Protein AF-A0A954MWK8-F1 (afdb_monomer)

Secondary structure (DSSP, 8-state):
--EE-S-SEETTEE--GGGTEE--GGG--HHHHHHHHHHHHHHHHHHHHHHT--SHHHHTTTHHHHHHHHHHHHHHHHHHHTT--HHHHHHH-GGGHHHHHHHHHT--S-GGGHHHHHHHHHHHHHHS----------

Nearest PDB structures (foldseek):
  5dbj-assembly3_D  TM=8.362E-01  e=1.278E-05  Pseudomonas protegens Pf-5
  7fco-assembly1_A  TM=8.569E-01  e=3.229E-05  Streptomyces antibioticus
  5buk-assemb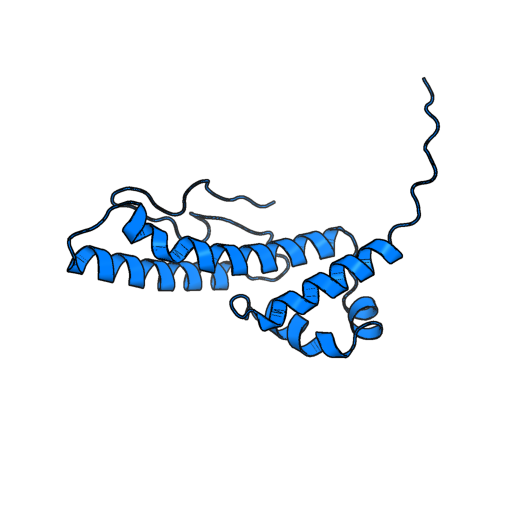ly2_B  TM=8.542E-01  e=4.314E-05  Streptomyces sp. CNQ-418
  5buk-assembly1_A  TM=8.907E-01  e=7.268E-05  Streptomyces sp. CNQ-418
  5dbj-assembly1_E  TM=8.971E-01  e=8.161E-05  Pseudomonas protegens Pf-5

pLDDT: mean 91.11, std 14.2, range [38.06, 98.81]

Mean predicted aligned error: 5.65 Å

Solvent-accessible surface area (backbone atoms only — not comparable to full-atom values): 7869 Å² total; per-residue (Å²): 117,68,53,66,53,97,57,49,35,36,74,74,43,70,47,44,26,68,74,24,39,43,67,58,65,88,70,64,52,62,65,58,48,24,53,52,39,46,53,42,40,48,55,24,46,56,52,15,67,73,73,72,39,50,39,29,69,46,34,28,65,42,41,67,65,51,48,53,23,52,47,57,52,51,48,55,55,50,42,46,78,75,64,60,46,68,70,62,48,34,69,74,42,59,83,44,49,64,45,52,47,36,48,67,76,62,57,41,82,52,76,81,46,54,62,53,54,59,54,46,57,56,53,48,64,72,71,50,73,81,79,70,79,78,73,85,79,134

Sequence (138 aa):
YSYKAREVSGDGWVLIGDAFGFLDPLYSSGVLLALKSGQLAADAIVEGLKSGDTSKAQLGKWGPNFLVGMDRMRRLVCEYYEGLSFGRFIKKYPHTKGLITDLLIGDLFEDKVDSVFEHLDEFQKENDPPQTAMTDPK

Structure (mmCIF, N/CA/C/O backbone):
data_AF-A0A954MWK8-F1
#
_entry.id   AF-A0A954MWK8-F1
#
loop_
_atom_site.group_PDB
_atom_site.id
_atom_site.type_symbol
_atom_site.label_atom_id
_atom_site.label_alt_id
_atom_site.label_comp_id
_atom_site.label_asym_id
_atom_site.label_entity_id
_atom_site.label_seq_id
_atom_site.pdbx_PDB_ins_code
_atom_site.Cartn_x
_atom_site.Cartn_y
_atom_site.Cartn_z
_atom_site.occupancy
_atom_site.B_iso_or_equiv
_atom_site.auth_seq_id
_atom_site.auth_comp_id
_atom_site.auth_asym_id
_atom_site.auth_atom_id
_atom_site.pdbx_PDB_model_num
ATOM 1 N N . TYR A 1 1 ? 14.389 7.648 -0.520 1.00 69.56 1 TYR A N 1
ATOM 2 C CA . TYR A 1 1 ? 14.305 7.365 0.944 1.00 69.56 1 TYR A CA 1
ATOM 3 C C . TYR A 1 1 ? 12.962 6.705 1.189 1.00 69.56 1 TYR A C 1
ATOM 5 O O . TYR A 1 1 ? 11.977 7.253 0.721 1.00 69.56 1 TYR A O 1
ATOM 13 N N . SER A 1 2 ? 12.911 5.554 1.863 1.00 87.50 2 SER A N 1
ATOM 14 C CA . SER A 1 2 ? 11.665 4.801 2.091 1.00 87.50 2 SER A CA 1
ATOM 15 C C . SER A 1 2 ? 11.632 4.273 3.522 1.00 87.50 2 SER A C 1
ATOM 17 O O . SER A 1 2 ? 12.680 3.926 4.069 1.00 87.50 2 SER A O 1
ATOM 19 N N . TYR A 1 3 ? 10.449 4.187 4.128 1.00 93.06 3 TYR A N 1
ATOM 20 C CA . TYR A 1 3 ? 10.276 3.628 5.470 1.00 93.06 3 TYR A CA 1
ATOM 21 C C . TYR A 1 3 ? 8.951 2.882 5.607 1.00 93.06 3 TYR A C 1
ATOM 23 O O . TYR A 1 3 ? 8.020 3.071 4.828 1.00 93.06 3 TYR A O 1
ATOM 31 N N . LYS A 1 4 ? 8.875 2.027 6.627 1.00 95.25 4 LYS A N 1
ATOM 32 C CA . LYS A 1 4 ? 7.676 1.273 6.981 1.00 95.25 4 LYS A CA 1
ATOM 33 C C . LYS A 1 4 ? 7.632 1.075 8.493 1.00 95.25 4 LYS A C 1
ATOM 35 O O . LYS A 1 4 ? 8.625 0.647 9.085 1.00 95.25 4 LYS A O 1
ATOM 40 N N . ALA A 1 5 ? 6.494 1.364 9.110 1.00 96.75 5 ALA A N 1
ATOM 41 C CA . ALA A 1 5 ? 6.214 1.001 10.487 1.00 96.75 5 ALA A CA 1
ATOM 42 C C . ALA A 1 5 ? 6.209 -0.529 10.638 1.00 96.75 5 ALA A C 1
ATOM 44 O O . ALA A 1 5 ? 5.938 -1.278 9.697 1.00 96.75 5 ALA A O 1
ATOM 45 N N . ARG A 1 6 ? 6.524 -1.022 11.838 1.00 96.25 6 ARG A N 1
ATOM 46 C CA . ARG A 1 6 ? 6.539 -2.473 12.101 1.00 96.25 6 ARG A CA 1
ATOM 47 C C . ARG A 1 6 ? 5.137 -3.072 12.143 1.00 96.25 6 ARG A C 1
ATOM 49 O O . ARG A 1 6 ? 4.978 -4.258 11.893 1.00 96.25 6 ARG A O 1
ATOM 56 N N . GLU A 1 7 ? 4.152 -2.247 12.471 1.00 97.31 7 GLU A N 1
ATOM 57 C CA . GLU A 1 7 ? 2.785 -2.650 1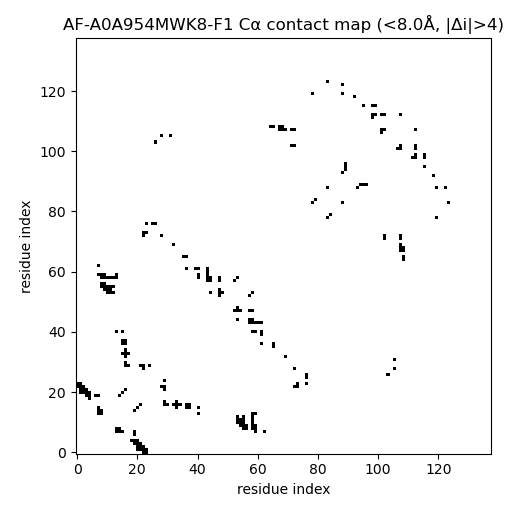2.763 1.00 97.31 7 GLU A CA 1
ATOM 58 C C . GLU A 1 7 ? 1.819 -1.726 12.021 1.00 97.31 7 GLU A C 1
ATOM 60 O O . GLU A 1 7 ? 2.016 -0.513 12.008 1.00 97.31 7 GLU A O 1
ATOM 65 N N . VAL A 1 8 ? 0.783 -2.302 11.408 1.00 97.56 8 VAL A N 1
ATOM 66 C CA . VAL A 1 8 ? -0.314 -1.552 10.762 1.00 97.56 8 VAL A CA 1
ATOM 67 C C . VAL A 1 8 ? -1.360 -1.078 11.775 1.00 97.56 8 VAL A C 1
ATOM 69 O O . VAL A 1 8 ? -2.088 -0.118 11.527 1.00 97.56 8 VAL A O 1
ATOM 72 N N . SER A 1 9 ? -1.448 -1.769 12.912 1.00 98.50 9 SER A N 1
ATOM 73 C CA . SER A 1 9 ? -2.457 -1.572 13.947 1.00 98.50 9 SER A CA 1
ATOM 74 C C . SER A 1 9 ? -1.960 -2.049 15.311 1.00 98.50 9 SER A C 1
ATOM 76 O O . SER A 1 9 ? -0.997 -2.815 15.433 1.00 98.50 9 SER A O 1
ATOM 78 N N . GLY A 1 10 ? -2.686 -1.635 16.341 1.00 98.50 10 GLY A N 1
ATOM 79 C CA . GLY A 1 10 ? -2.635 -2.179 17.690 1.00 98.50 10 GLY A CA 1
ATOM 80 C C . GLY A 1 10 ? -4.010 -2.060 18.337 1.00 98.50 10 GLY A C 1
ATOM 81 O O . GLY A 1 10 ? -4.975 -1.673 17.677 1.00 98.50 10 GLY A O 1
ATOM 82 N N . ASP A 1 11 ? -4.117 -2.400 19.618 1.00 98.56 11 ASP A N 1
ATOM 83 C CA . ASP A 1 11 ? -5.400 -2.315 20.316 1.00 98.56 11 ASP A CA 1
ATOM 84 C C . ASP A 1 11 ? -5.883 -0.856 20.344 1.00 98.56 11 ASP A C 1
ATOM 86 O O . ASP A 1 11 ? -5.238 0.023 20.920 1.00 98.56 11 ASP A O 1
ATOM 90 N N . GLY A 1 12 ? -7.005 -0.601 19.668 1.00 98.25 12 GLY A N 1
ATOM 91 C CA . GLY A 1 12 ? -7.624 0.718 19.560 1.00 98.25 12 GLY A CA 1
ATOM 92 C C . GLY A 1 12 ? -6.988 1.693 18.560 1.00 98.25 12 GLY A C 1
ATOM 93 O O . GLY A 1 12 ? -7.395 2.854 18.550 1.00 98.25 12 GLY A O 1
ATOM 94 N N . TRP A 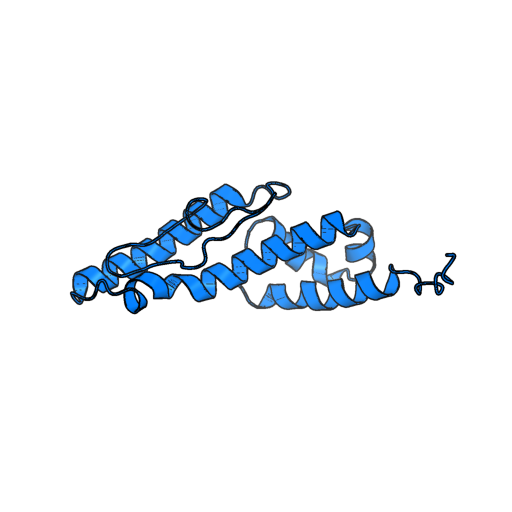1 13 ? -6.027 1.286 17.719 1.00 98.50 13 TRP A N 1
ATOM 95 C CA . TRP A 1 13 ? -5.413 2.192 16.732 1.00 98.50 13 TRP A CA 1
ATOM 96 C C . TRP A 1 13 ? -5.025 1.523 15.405 1.00 98.50 13 TRP A C 1
ATOM 98 O O . TRP A 1 13 ? -4.748 0.326 15.342 1.00 98.50 13 TRP A O 1
ATOM 108 N N . VAL A 1 14 ? -4.958 2.332 14.340 1.00 98.50 14 VAL A N 1
ATOM 109 C CA . VAL A 1 14 ? -4.445 1.966 13.005 1.00 98.50 14 VAL A CA 1
ATOM 110 C C . VAL A 1 14 ? -3.561 3.080 12.437 1.00 98.50 14 VAL A C 1
ATOM 112 O O . VAL A 1 14 ? -3.751 4.249 12.769 1.00 98.50 14 VAL A O 1
ATOM 115 N N . LEU A 1 15 ? -2.618 2.727 11.564 1.00 98.62 15 LEU A N 1
ATOM 116 C CA . LEU A 1 15 ? -1.797 3.664 10.790 1.00 98.62 15 LEU A CA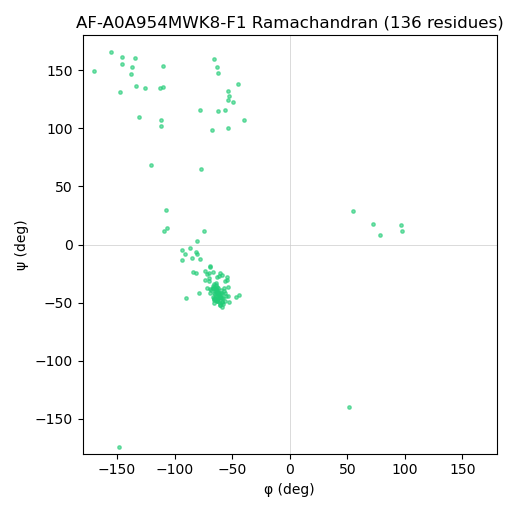 1
ATOM 117 C C . LEU A 1 15 ? -2.158 3.552 9.307 1.00 98.62 15 LEU A C 1
ATOM 119 O O . LEU A 1 15 ? -2.244 2.447 8.789 1.00 98.62 15 LEU A O 1
ATOM 123 N N . ILE A 1 16 ? -2.327 4.673 8.608 1.00 98.56 16 ILE A N 1
ATOM 124 C CA . ILE A 1 16 ? -2.640 4.705 7.168 1.00 98.56 16 ILE A CA 1
ATOM 125 C C . ILE A 1 16 ? -1.770 5.732 6.442 1.00 98.56 16 ILE A C 1
ATOM 127 O O . ILE A 1 16 ? -1.227 6.645 7.068 1.00 98.56 16 ILE A O 1
ATOM 131 N N . GLY A 1 17 ? -1.646 5.589 5.121 1.00 97.81 17 GLY A N 1
ATOM 132 C CA . GLY A 1 17 ? -0.773 6.420 4.292 1.00 97.81 17 GLY A CA 1
ATOM 133 C C . GLY A 1 17 ? 0.655 6.480 4.832 1.00 97.81 17 GLY A C 1
ATOM 134 O O . GLY A 1 17 ? 1.175 5.488 5.348 1.00 97.81 17 GLY A O 1
ATOM 135 N N . ASP A 1 18 ? 1.253 7.665 4.772 1.00 97.75 18 ASP A N 1
ATOM 136 C CA . ASP A 1 18 ? 2.631 7.894 5.212 1.00 97.75 18 ASP A CA 1
ATOM 137 C C . ASP A 1 18 ? 2.849 7.578 6.699 1.00 97.75 18 ASP A C 1
ATOM 139 O O . ASP A 1 18 ? 3.948 7.200 7.086 1.00 97.75 18 ASP A O 1
ATOM 143 N N . ALA A 1 19 ? 1.813 7.632 7.546 1.00 97.81 19 ALA A N 1
ATOM 144 C CA . ALA A 1 19 ? 1.953 7.229 8.947 1.00 97.81 19 ALA A CA 1
ATOM 145 C C . ALA A 1 19 ? 2.307 5.736 9.093 1.00 97.81 19 ALA A C 1
ATOM 147 O O . ALA A 1 19 ? 2.957 5.347 10.063 1.00 97.81 19 ALA A O 1
ATOM 148 N N . PHE A 1 20 ? 1.895 4.901 8.133 1.00 97.75 20 PHE A N 1
ATOM 149 C CA . PHE A 1 20 ? 2.284 3.496 8.072 1.00 97.75 20 PHE A CA 1
ATOM 150 C C . PHE A 1 20 ? 3.561 3.281 7.256 1.00 97.75 20 PHE A C 1
ATOM 152 O O . PHE A 1 20 ? 4.449 2.546 7.687 1.00 97.75 20 PHE A O 1
ATOM 159 N N . GLY A 1 21 ? 3.680 3.891 6.081 1.00 95.38 21 GLY A N 1
ATOM 160 C CA . GLY A 1 21 ? 4.853 3.697 5.243 1.00 95.38 21 GLY A CA 1
ATOM 161 C C . GLY A 1 21 ? 4.919 4.655 4.070 1.00 95.38 21 GLY A C 1
ATOM 162 O O . GLY A 1 21 ? 3.901 5.068 3.524 1.00 95.38 21 GLY A O 1
ATOM 163 N N . PHE A 1 22 ? 6.147 4.966 3.677 1.00 95.44 22 PHE A N 1
ATOM 164 C CA . PHE A 1 22 ? 6.467 5.864 2.581 1.00 95.44 22 PHE A CA 1
ATOM 165 C C . PHE A 1 22 ? 7.389 5.159 1.593 1.00 95.44 22 PHE A C 1
ATOM 167 O O . PHE A 1 22 ? 8.382 4.531 1.982 1.00 95.44 22 PHE A O 1
ATOM 174 N N . LEU A 1 23 ? 7.071 5.305 0.311 1.00 93.69 23 LEU A N 1
ATOM 175 C CA . LEU A 1 23 ? 7.905 4.873 -0.802 1.00 93.69 23 LEU A CA 1
ATOM 176 C C . LEU A 1 23 ? 8.455 6.098 -1.527 1.00 93.69 23 LEU A C 1
ATOM 178 O O . LEU A 1 23 ? 7.827 7.155 -1.536 1.00 93.69 23 LEU A O 1
ATOM 182 N N . ASP A 1 24 ? 9.609 5.931 -2.168 1.00 93.62 24 ASP A N 1
ATOM 183 C CA . ASP A 1 24 ? 10.183 6.969 -3.017 1.00 93.62 24 ASP A CA 1
ATOM 184 C C . ASP A 1 24 ? 9.160 7.447 -4.075 1.00 93.62 24 ASP A C 1
ATOM 186 O O . ASP A 1 24 ? 8.518 6.609 -4.722 1.00 93.62 24 ASP A O 1
ATOM 190 N N . PRO A 1 25 ? 8.973 8.768 -4.266 1.00 92.19 25 PRO A N 1
ATOM 191 C CA . PRO A 1 25 ? 7.878 9.309 -5.072 1.00 92.19 25 PRO A CA 1
ATOM 192 C C . PRO A 1 25 ? 8.069 9.158 -6.590 1.00 92.19 25 PRO A C 1
ATOM 194 O O . PRO A 1 25 ? 7.297 9.741 -7.351 1.00 92.19 25 PRO A O 1
ATOM 197 N N . LEU A 1 26 ? 9.048 8.367 -7.043 1.00 93.69 26 LEU A N 1
ATOM 198 C CA . LEU A 1 26 ? 9.381 8.123 -8.450 1.00 93.69 26 LEU A CA 1
ATOM 199 C C . LEU A 1 26 ? 8.157 7.877 -9.353 1.00 93.69 26 LEU A C 1
ATOM 201 O O . LEU A 1 26 ? 8.078 8.440 -10.442 1.00 93.69 26 LEU A O 1
ATOM 205 N N . TYR A 1 27 ? 7.193 7.071 -8.895 1.00 93.50 27 TYR A N 1
ATOM 206 C CA . TYR A 1 27 ? 5.975 6.736 -9.650 1.00 93.50 27 TYR A CA 1
ATOM 207 C C . TYR A 1 27 ? 4.707 7.420 -9.126 1.00 93.50 27 TYR A C 1
ATOM 209 O O . TYR A 1 27 ? 3.604 7.032 -9.489 1.00 93.50 27 TYR A O 1
ATOM 217 N N . SER A 1 28 ? 4.836 8.444 -8.275 1.00 92.81 28 SER A N 1
ATOM 218 C CA . SER A 1 28 ? 3.696 9.213 -7.740 1.00 92.81 28 SER A CA 1
ATOM 219 C C . SER A 1 28 ? 2.610 8.369 -7.040 1.00 92.81 28 SER A C 1
ATOM 221 O O . SER A 1 28 ? 1.444 8.756 -6.995 1.00 92.81 28 SER A O 1
ATOM 223 N N . SER A 1 29 ? 2.977 7.227 -6.447 1.00 93.69 29 SER A N 1
ATOM 224 C CA . SER A 1 29 ? 2.031 6.280 -5.832 1.00 93.69 29 SER A CA 1
ATOM 225 C C . SER A 1 29 ? 1.572 6.658 -4.414 1.00 93.69 29 SER A C 1
ATOM 227 O O . SER A 1 29 ? 0.662 6.026 -3.881 1.00 93.69 29 SER A O 1
ATOM 229 N N . GLY A 1 30 ? 2.139 7.699 -3.794 1.00 94.81 30 GLY A N 1
ATOM 230 C CA . GLY A 1 30 ? 1.859 8.057 -2.394 1.00 94.81 30 GLY A CA 1
ATOM 231 C C . GLY A 1 30 ? 0.382 8.351 -2.101 1.00 94.81 30 GLY A C 1
ATOM 232 O O . GLY A 1 30 ? -0.203 7.756 -1.199 1.00 94.81 30 GLY A O 1
ATOM 233 N N . VAL A 1 31 ? -0.264 9.206 -2.905 1.00 96.44 31 VAL A N 1
ATOM 234 C CA . VAL A 1 31 ? -1.689 9.551 -2.713 1.00 96.44 31 VAL A CA 1
ATOM 235 C C . VAL A 1 31 ? -2.593 8.336 -2.934 1.00 96.44 31 VAL A C 1
ATOM 237 O O . VAL A 1 31 ? -3.532 8.122 -2.170 1.00 96.44 31 VAL A O 1
ATOM 240 N N . LEU A 1 32 ? -2.285 7.507 -3.935 1.00 95.56 32 LEU A N 1
ATOM 241 C CA . LEU A 1 32 ? -2.993 6.252 -4.182 1.00 95.56 32 LEU A CA 1
ATOM 242 C C . LEU A 1 32 ? -2.925 5.331 -2.955 1.00 95.56 32 LEU A C 1
ATOM 244 O O . LEU A 1 32 ? -3.956 4.850 -2.486 1.00 95.56 32 LEU A O 1
ATOM 248 N N . LEU A 1 33 ? -1.722 5.099 -2.423 1.00 96.88 33 LEU A N 1
ATOM 249 C CA . LEU A 1 33 ? -1.504 4.233 -1.264 1.00 96.88 33 LEU A CA 1
ATOM 250 C C . LEU A 1 33 ? -2.172 4.795 0.001 1.00 96.88 33 LEU A C 1
ATOM 252 O O . LEU A 1 33 ? -2.753 4.034 0.779 1.00 96.88 33 LEU A O 1
ATOM 256 N N . ALA A 1 34 ? -2.169 6.117 0.184 1.00 97.88 34 ALA A N 1
ATOM 257 C CA . ALA A 1 34 ? -2.870 6.779 1.282 1.00 97.88 34 ALA A CA 1
ATOM 258 C C . ALA A 1 34 ? -4.391 6.578 1.207 1.00 97.88 34 ALA A C 1
ATOM 260 O O . ALA A 1 34 ? -5.008 6.166 2.189 1.00 97.88 34 ALA A O 1
ATOM 261 N N . LEU A 1 35 ? -4.996 6.794 0.037 1.00 97.94 35 LEU A N 1
ATOM 262 C CA . LEU A 1 35 ? -6.433 6.590 -0.154 1.00 97.94 35 LEU A CA 1
ATOM 263 C C . LEU A 1 35 ? -6.822 5.115 -0.016 1.00 97.94 35 LEU A C 1
ATOM 265 O O . LEU A 1 35 ? -7.816 4.799 0.637 1.00 97.94 35 LEU A O 1
ATOM 269 N N . LYS A 1 36 ? -6.023 4.203 -0.581 1.00 97.56 36 LYS A N 1
ATOM 270 C CA . LYS A 1 36 ? -6.309 2.769 -0.524 1.00 97.56 36 LYS A CA 1
ATOM 271 C C . LYS A 1 36 ? -6.203 2.216 0.896 1.00 97.56 36 LYS A C 1
ATOM 273 O O . LYS A 1 36 ? -7.095 1.488 1.321 1.00 97.56 36 LYS A O 1
ATOM 278 N N . SER A 1 37 ? -5.154 2.571 1.639 1.00 98.31 37 SER A N 1
ATOM 279 C CA . SER A 1 37 ? -5.038 2.185 3.055 1.00 98.31 37 SER A CA 1
ATOM 280 C C . SER A 1 37 ? -6.162 2.787 3.897 1.00 98.31 37 SER A C 1
ATOM 282 O O . SER A 1 37 ? -6.756 2.068 4.694 1.00 98.31 37 SER A O 1
ATOM 284 N N . GLY A 1 38 ? -6.525 4.055 3.670 1.00 98.44 38 GLY A N 1
ATOM 285 C CA . GLY A 1 38 ? -7.663 4.695 4.332 1.00 98.44 38 GLY A CA 1
ATOM 286 C C . GLY A 1 38 ? -8.986 3.964 4.096 1.00 98.44 38 GLY A C 1
ATOM 287 O O . GLY A 1 38 ? -9.713 3.701 5.051 1.00 98.44 38 GLY A O 1
ATOM 288 N N . GLN A 1 39 ? -9.270 3.576 2.848 1.00 98.38 39 GLN A N 1
ATOM 289 C CA . GLN A 1 39 ? -10.455 2.788 2.502 1.00 98.38 39 GLN A CA 1
ATOM 290 C C . GLN A 1 39 ? -10.477 1.448 3.253 1.00 98.38 39 GLN A C 1
ATOM 292 O O . GLN A 1 39 ? -11.450 1.141 3.936 1.00 98.38 39 GLN A O 1
ATOM 297 N N . LEU A 1 40 ? -9.404 0.658 3.152 1.00 98.25 40 LEU A N 1
ATOM 298 C CA . LEU A 1 40 ? -9.373 -0.681 3.744 1.00 98.25 40 LEU A CA 1
ATOM 299 C C . LEU A 1 40 ? -9.402 -0.634 5.283 1.00 98.25 40 LEU A C 1
ATOM 301 O O . LEU A 1 40 ? -10.044 -1.468 5.923 1.00 98.25 40 LEU A O 1
ATOM 305 N N . ALA A 1 41 ? -8.732 0.349 5.889 1.00 98.50 41 ALA A N 1
ATOM 306 C CA . ALA A 1 41 ? -8.773 0.558 7.330 1.00 98.50 41 ALA A CA 1
ATOM 307 C C . ALA A 1 41 ? -10.170 0.984 7.803 1.00 98.50 41 ALA A C 1
ATOM 309 O O . ALA A 1 41 ? -10.615 0.525 8.854 1.00 98.50 41 ALA A O 1
ATOM 310 N N . ALA A 1 42 ? -10.884 1.812 7.031 1.00 98.62 42 ALA A N 1
ATOM 311 C CA . ALA A 1 42 ? -12.256 2.197 7.350 1.00 98.62 42 ALA A CA 1
ATOM 312 C C . ALA A 1 42 ? -13.187 0.977 7.411 1.00 98.62 42 ALA A C 1
ATOM 314 O O . ALA A 1 42 ? -13.957 0.862 8.364 1.00 98.62 42 ALA A O 1
ATOM 315 N N . ASP A 1 43 ? -13.068 0.036 6.469 1.00 98.50 43 ASP A N 1
ATOM 316 C CA . ASP A 1 43 ? -13.845 -1.210 6.487 1.00 98.50 43 ASP A CA 1
ATOM 317 C C . ASP A 1 43 ? -13.568 -2.028 7.764 1.00 98.50 43 ASP A C 1
ATOM 319 O O . ASP A 1 43 ? -14.503 -2.443 8.456 1.00 98.50 43 ASP A O 1
ATOM 323 N N . ALA A 1 44 ? -12.291 -2.186 8.136 1.00 98.56 44 ALA A N 1
ATOM 324 C CA . ALA A 1 44 ? -11.884 -2.908 9.345 1.00 98.56 44 ALA A CA 1
ATOM 325 C C . ALA A 1 44 ? -12.364 -2.229 10.645 1.00 98.56 44 ALA A C 1
ATOM 327 O O . ALA A 1 44 ? -12.780 -2.916 11.583 1.00 98.56 44 ALA A O 1
ATOM 328 N N . ILE A 1 45 ? -12.336 -0.891 10.696 1.00 98.69 45 ILE A N 1
ATOM 329 C CA . ILE A 1 45 ? -12.840 -0.088 11.821 1.00 98.69 45 ILE A CA 1
ATOM 330 C C . ILE A 1 45 ? -14.357 -0.234 11.943 1.00 98.69 45 ILE A C 1
ATOM 332 O O . ILE A 1 45 ? -14.864 -0.463 13.039 1.00 98.69 45 ILE A O 1
ATOM 336 N N . VAL A 1 46 ? -15.094 -0.110 10.836 1.00 98.75 46 VAL A N 1
ATOM 337 C CA . VAL A 1 46 ? -16.559 -0.223 10.839 1.00 98.75 46 VAL A CA 1
ATOM 338 C C . VAL A 1 46 ? -16.995 -1.614 11.295 1.00 98.75 46 VAL A C 1
ATOM 340 O O . VAL A 1 46 ? -17.943 -1.719 12.074 1.00 98.75 46 VAL A O 1
ATOM 343 N N . GLU A 1 47 ? -16.320 -2.673 10.842 1.00 98.62 47 GLU A N 1
ATOM 344 C CA . GLU A 1 47 ? -16.560 -4.036 11.326 1.00 98.62 47 GLU A CA 1
ATOM 345 C C . GLU A 1 47 ? -16.282 -4.144 12.834 1.00 98.62 47 GLU A C 1
ATOM 347 O O . GLU A 1 47 ? -17.156 -4.586 13.579 1.00 98.62 47 GLU A O 1
ATOM 352 N N . GLY A 1 48 ? -15.117 -3.672 13.291 1.00 98.56 48 GLY A N 1
ATOM 353 C CA . GLY A 1 48 ? -14.710 -3.759 14.696 1.00 98.56 48 GLY A CA 1
ATOM 354 C C . GLY A 1 48 ? -15.626 -3.000 15.657 1.00 98.56 48 GLY A C 1
ATOM 355 O O . GLY A 1 48 ? -16.007 -3.512 16.707 1.00 98.56 48 GLY A O 1
ATOM 356 N N . LEU A 1 49 ? -16.074 -1.800 15.279 1.00 98.69 49 LEU A N 1
ATOM 357 C CA . LEU A 1 49 ? -17.028 -1.031 16.083 1.00 98.69 49 LEU A CA 1
ATOM 358 C C . LEU A 1 49 ? -18.401 -1.710 16.168 1.00 98.69 49 LEU A C 1
ATOM 360 O O . LEU A 1 49 ? -19.059 -1.621 17.202 1.00 98.69 49 LEU A O 1
ATOM 364 N N . LYS A 1 50 ? -18.839 -2.401 15.108 1.00 98.62 50 LYS A N 1
ATOM 365 C CA . LYS A 1 50 ? -20.109 -3.147 15.105 1.00 98.62 50 LYS A CA 1
ATOM 366 C C . LYS A 1 50 ? -20.046 -4.411 15.959 1.00 98.62 50 LYS A C 1
ATOM 368 O O . LYS A 1 50 ? -21.043 -4.750 16.590 1.00 98.62 50 LYS A O 1
ATOM 373 N N . SER A 1 51 ? -18.914 -5.112 15.959 1.00 98.12 51 SER A N 1
ATOM 374 C CA . SER A 1 51 ? -18.717 -6.334 16.747 1.00 98.12 51 SER A CA 1
ATOM 375 C C . SER A 1 51 ? -18.270 -6.067 18.188 1.00 98.12 51 SER A C 1
ATOM 377 O O . SER A 1 51 ? -18.282 -6.988 19.002 1.00 98.12 51 SER A O 1
ATOM 379 N N . GLY A 1 52 ? -17.888 -4.828 18.515 1.00 98.50 52 GLY A N 1
ATOM 380 C CA . GLY A 1 52 ? -17.286 -4.485 19.804 1.00 98.50 52 GLY A CA 1
ATOM 381 C C . GLY A 1 52 ? -15.845 -4.985 19.954 1.00 98.50 52 GLY A C 1
ATOM 382 O O . GLY A 1 52 ? -15.346 -5.064 21.073 1.00 98.50 52 GLY A O 1
ATOM 383 N N . ASP A 1 53 ? -15.178 -5.323 18.849 1.00 98.62 53 ASP A N 1
ATOM 384 C CA . ASP A 1 53 ? -13.792 -5.782 18.810 1.00 98.62 53 ASP A CA 1
ATOM 385 C C . ASP A 1 53 ? -12.910 -4.725 18.134 1.00 98.62 53 ASP A C 1
ATOM 387 O O . ASP A 1 53 ? -12.872 -4.592 16.915 1.00 98.62 53 ASP A O 1
ATOM 391 N N . THR A 1 54 ? -12.176 -3.954 18.931 1.00 98.50 54 THR A N 1
ATOM 392 C CA . THR A 1 54 ? -11.160 -3.011 18.436 1.00 98.50 54 THR A CA 1
ATOM 393 C C . THR A 1 54 ? -9.745 -3.509 18.727 1.00 98.50 54 THR A C 1
ATOM 395 O O . THR A 1 54 ? -8.836 -2.706 18.944 1.00 98.50 54 THR A O 1
ATOM 398 N N . SER A 1 55 ? -9.555 -4.830 18.786 1.00 98.81 55 SER A N 1
ATOM 399 C CA . SER A 1 55 ? -8.238 -5.437 18.961 1.00 98.81 55 SER A CA 1
ATOM 400 C C . SER A 1 55 ? -7.329 -5.171 17.762 1.00 98.81 55 SER A C 1
ATOM 402 O O . SER A 1 55 ? -7.782 -4.941 16.634 1.00 98.81 55 SER A O 1
ATOM 404 N N . LYS A 1 56 ? -6.018 -5.293 17.986 1.00 98.62 56 LYS A N 1
ATOM 405 C CA . LYS A 1 56 ? -4.994 -5.278 16.936 1.00 98.62 56 LYS A CA 1
ATOM 406 C C . LYS A 1 56 ? -5.358 -6.182 15.758 1.00 98.62 56 LYS A C 1
ATOM 408 O O . LYS A 1 56 ? -5.187 -5.779 14.608 1.00 98.62 56 LYS A O 1
ATOM 413 N N . ALA A 1 57 ? -5.829 -7.397 16.042 1.00 98.50 57 ALA A N 1
ATOM 414 C CA . ALA A 1 57 ? -6.132 -8.398 15.025 1.00 98.50 57 ALA A CA 1
ATOM 415 C C . ALA A 1 57 ? -7.279 -7.943 14.115 1.00 98.50 57 ALA A C 1
ATOM 417 O O . ALA A 1 57 ? -7.137 -7.987 12.895 1.00 98.50 57 ALA A O 1
ATOM 418 N N . GLN A 1 58 ? -8.372 -7.444 14.698 1.00 98.62 58 GLN A N 1
ATOM 419 C CA . GLN A 1 58 ? -9.519 -6.932 13.950 1.00 98.62 58 GLN A CA 1
ATOM 420 C C . GLN A 1 58 ? -9.155 -5.680 13.148 1.00 98.62 58 GLN A C 1
ATOM 422 O O . GLN A 1 58 ? -9.378 -5.622 11.939 1.00 98.62 58 GLN A O 1
ATOM 427 N N . LEU A 1 59 ? -8.523 -4.703 13.798 1.00 98.69 59 LEU A N 1
ATOM 428 C CA . LEU A 1 59 ? -8.128 -3.450 13.160 1.00 98.69 59 LEU A CA 1
ATOM 429 C C . LEU A 1 59 ? -6.998 -3.619 12.136 1.00 98.69 59 LEU A C 1
ATOM 431 O O . LEU A 1 59 ? -6.812 -2.749 11.294 1.00 98.69 59 LEU A O 1
ATOM 435 N N . GLY A 1 60 ? -6.242 -4.717 12.194 1.00 98.31 60 GLY A N 1
ATOM 436 C CA . GLY A 1 60 ? -5.121 -5.015 11.300 1.00 98.31 60 GLY A CA 1
ATOM 437 C C . GLY A 1 60 ? -5.472 -5.869 10.084 1.00 98.31 60 GLY A C 1
ATOM 438 O O . GLY A 1 60 ? -4.604 -6.070 9.234 1.00 98.31 60 GLY A O 1
ATOM 439 N N . LYS A 1 61 ? -6.719 -6.356 9.959 1.00 97.62 61 LYS A N 1
ATOM 440 C CA . LYS A 1 61 ? -7.148 -7.249 8.860 1.00 97.62 61 LYS A CA 1
ATOM 441 C C . LYS A 1 61 ? -6.865 -6.693 7.461 1.00 97.62 61 LYS A C 1
ATOM 443 O O . LYS A 1 61 ? -6.661 -7.461 6.527 1.00 97.62 61 LYS A O 1
ATOM 448 N N . TRP A 1 62 ? -6.834 -5.371 7.310 1.00 97.25 62 TRP A N 1
ATOM 449 C CA . TRP A 1 62 ? -6.564 -4.707 6.035 1.00 97.25 62 TRP A CA 1
ATOM 450 C C . TRP A 1 62 ? -5.092 -4.772 5.592 1.00 97.25 62 TRP A C 1
ATOM 452 O O . TRP A 1 62 ? -4.793 -4.634 4.404 1.00 97.25 62 TRP A O 1
ATOM 462 N N . GLY A 1 63 ? -4.169 -4.975 6.536 1.00 97.50 63 GLY A N 1
ATOM 463 C CA . GLY A 1 63 ? -2.728 -4.854 6.328 1.00 97.50 63 GLY A CA 1
ATOM 464 C C . GLY A 1 63 ? -2.127 -5.847 5.328 1.00 97.50 63 GLY A C 1
ATOM 465 O O . GLY A 1 63 ? -1.391 -5.404 4.447 1.00 97.50 63 GLY A O 1
ATOM 466 N N . PRO A 1 64 ? -2.409 -7.165 5.413 1.00 96.44 64 PRO A N 1
ATOM 467 C CA . PRO A 1 64 ? -1.766 -8.162 4.556 1.00 96.44 64 PRO A CA 1
ATOM 468 C C . PRO A 1 64 ? -1.923 -7.892 3.054 1.00 96.44 64 PRO A C 1
ATOM 470 O O . PRO A 1 64 ? -0.925 -7.863 2.342 1.00 96.44 64 PRO A O 1
ATOM 473 N N . ASN A 1 65 ? -3.143 -7.616 2.577 1.00 94.00 65 ASN A N 1
ATOM 474 C CA . ASN A 1 65 ? -3.369 -7.311 1.160 1.00 94.00 65 ASN A CA 1
ATOM 475 C C . ASN A 1 65 ? -2.744 -5.963 0.760 1.00 94.00 65 ASN A C 1
ATOM 477 O O . ASN A 1 65 ? -2.139 -5.831 -0.303 1.00 94.00 65 ASN A O 1
ATOM 481 N N . PHE A 1 66 ? -2.827 -4.958 1.641 1.00 97.31 66 PHE A N 1
ATOM 482 C CA . PHE A 1 66 ? -2.193 -3.664 1.393 1.00 97.31 66 PHE A CA 1
ATOM 483 C C . PHE A 1 66 ? -0.672 -3.793 1.198 1.00 97.31 66 PHE A C 1
ATOM 485 O O . PHE A 1 66 ? -0.099 -3.191 0.290 1.00 97.31 66 PHE A O 1
ATOM 492 N N . LEU A 1 67 ? -0.026 -4.613 2.032 1.00 96.50 67 LEU A N 1
ATOM 493 C CA . LEU A 1 67 ? 1.411 -4.865 1.988 1.00 96.50 67 LEU A CA 1
ATOM 494 C C . LEU A 1 67 ? 1.867 -5.500 0.675 1.00 96.50 67 LEU A C 1
ATOM 496 O O . LEU A 1 67 ? 2.935 -5.130 0.196 1.00 96.50 67 LEU A O 1
ATOM 500 N N . VAL A 1 68 ? 1.073 -6.399 0.087 1.00 96.25 68 VAL A N 1
ATOM 501 C CA . VAL A 1 68 ? 1.383 -7.003 -1.219 1.00 96.25 68 VAL A CA 1
ATOM 502 C C . VAL A 1 68 ? 1.459 -5.919 -2.297 1.00 96.25 68 VAL A C 1
ATOM 504 O O . VAL A 1 68 ? 2.482 -5.785 -2.966 1.00 96.25 68 VAL A O 1
ATOM 507 N N . GLY A 1 69 ? 0.429 -5.076 -2.415 1.00 96.06 69 GLY A N 1
ATOM 508 C CA . GLY A 1 69 ? 0.428 -3.989 -3.400 1.00 96.06 69 GLY A CA 1
ATOM 509 C C . GLY A 1 69 ? 1.529 -2.952 -3.160 1.00 96.06 69 GLY A C 1
ATOM 510 O O . GLY A 1 69 ? 2.187 -2.500 -4.100 1.00 96.06 69 GLY A O 1
ATOM 511 N N . MET A 1 70 ? 1.791 -2.609 -1.896 1.00 96.06 70 MET A N 1
ATOM 512 C CA . MET A 1 70 ? 2.886 -1.706 -1.540 1.00 96.06 70 MET A CA 1
ATOM 513 C C . MET A 1 70 ? 4.259 -2.296 -1.904 1.00 96.06 70 MET A C 1
ATOM 515 O O . MET A 1 70 ? 5.124 -1.564 -2.384 1.00 96.06 70 MET A O 1
ATOM 519 N N . ASP A 1 71 ? 4.469 -3.602 -1.710 1.00 95.62 71 ASP A N 1
ATOM 520 C CA . ASP A 1 71 ? 5.727 -4.265 -2.063 1.00 95.62 71 ASP A CA 1
ATOM 521 C C . ASP A 1 71 ? 5.936 -4.346 -3.578 1.00 95.62 71 ASP A C 1
ATOM 523 O O . ASP A 1 71 ? 7.039 -4.069 -4.046 1.00 95.62 71 ASP A O 1
ATOM 527 N N . ARG A 1 72 ? 4.870 -4.585 -4.356 1.00 96.12 72 ARG A N 1
ATOM 528 C CA . ARG A 1 72 ? 4.901 -4.504 -5.828 1.00 96.12 72 ARG A CA 1
ATOM 529 C C . ARG A 1 72 ? 5.400 -3.126 -6.296 1.00 96.12 72 ARG A C 1
ATOM 531 O O . ARG A 1 72 ? 6.289 -3.044 -7.145 1.00 96.12 72 ARG A O 1
ATOM 538 N N . MET A 1 73 ? 4.913 -2.035 -5.690 1.00 95.75 73 MET A N 1
ATOM 539 C CA . MET A 1 73 ? 5.429 -0.688 -5.980 1.00 95.75 73 MET A CA 1
ATOM 540 C C . MET A 1 73 ? 6.870 -0.478 -5.543 1.00 95.75 73 MET A C 1
ATOM 542 O O . MET A 1 73 ? 7.682 0.037 -6.311 1.00 95.75 73 MET A O 1
ATOM 546 N N . ARG A 1 74 ? 7.200 -0.884 -4.315 1.00 95.19 74 ARG A N 1
ATOM 547 C CA . ARG A 1 74 ? 8.561 -0.778 -3.787 1.00 95.19 74 ARG A CA 1
ATOM 548 C C . ARG A 1 74 ? 9.554 -1.504 -4.692 1.00 95.19 74 ARG A C 1
ATOM 550 O O . ARG A 1 74 ? 10.634 -0.978 -4.939 1.00 95.19 74 ARG A O 1
ATOM 557 N N . ARG A 1 75 ? 9.192 -2.686 -5.191 1.00 94.88 75 ARG A N 1
ATOM 558 C CA . ARG A 1 75 ? 10.037 -3.479 -6.075 1.00 94.88 75 ARG A CA 1
ATOM 559 C C . ARG A 1 75 ? 10.302 -2.754 -7.386 1.00 94.88 75 ARG A C 1
ATOM 561 O O . ARG A 1 75 ? 11.462 -2.578 -7.714 1.00 94.88 75 ARG A O 1
ATOM 568 N N . LEU A 1 76 ? 9.286 -2.213 -8.058 1.00 94.62 76 LEU A N 1
ATOM 569 C CA . LEU A 1 76 ? 9.511 -1.403 -9.266 1.00 94.62 76 LEU A CA 1
ATOM 570 C C . LEU A 1 76 ? 10.436 -0.201 -9.025 1.00 94.62 76 LEU A C 1
ATOM 572 O O . LEU A 1 76 ? 11.250 0.130 -9.885 1.00 94.62 76 LEU A O 1
ATOM 576 N N . VAL A 1 77 ? 10.338 0.447 -7.860 1.00 94.06 77 VAL A N 1
ATOM 577 C CA . VAL A 1 77 ? 11.267 1.524 -7.484 1.00 94.06 77 VAL A CA 1
ATOM 578 C C . VAL A 1 77 ? 12.700 0.995 -7.360 1.00 94.06 77 VAL A C 1
ATOM 580 O O . VAL A 1 77 ? 13.616 1.625 -7.882 1.00 94.06 77 VAL A O 1
ATOM 583 N N . CYS A 1 78 ? 12.910 -0.152 -6.704 1.00 93.12 78 CYS A N 1
ATOM 584 C CA . CYS A 1 78 ? 14.230 -0.788 -6.602 1.00 93.12 78 CYS A CA 1
ATOM 585 C C . CYS A 1 78 ? 14.809 -1.114 -7.984 1.00 93.12 78 CYS A C 1
ATOM 587 O O . CYS A 1 78 ? 15.920 -0.690 -8.290 1.00 93.12 78 CYS A O 1
A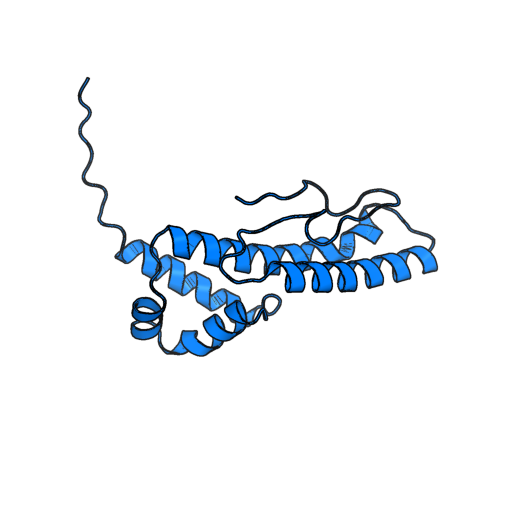TOM 589 N N . GLU A 1 79 ? 14.015 -1.751 -8.841 1.00 93.38 79 GLU A N 1
ATOM 590 C CA . GLU A 1 79 ? 14.403 -2.144 -10.199 1.00 93.38 79 GLU A CA 1
ATOM 591 C C . GLU A 1 79 ? 14.871 -0.941 -11.029 1.00 93.38 79 GLU A C 1
ATOM 593 O O . GLU A 1 79 ? 15.860 -1.008 -11.759 1.00 93.38 79 GLU A O 1
ATOM 598 N N . TYR A 1 80 ? 14.193 0.202 -10.893 1.00 92.88 80 TYR A N 1
ATOM 599 C CA . TYR A 1 80 ? 14.607 1.437 -11.553 1.00 92.88 80 TYR A CA 1
ATOM 600 C C . TYR A 1 80 ? 16.003 1.894 -11.123 1.00 92.88 80 TYR A C 1
ATOM 602 O O . TYR A 1 80 ? 16.823 2.247 -11.973 1.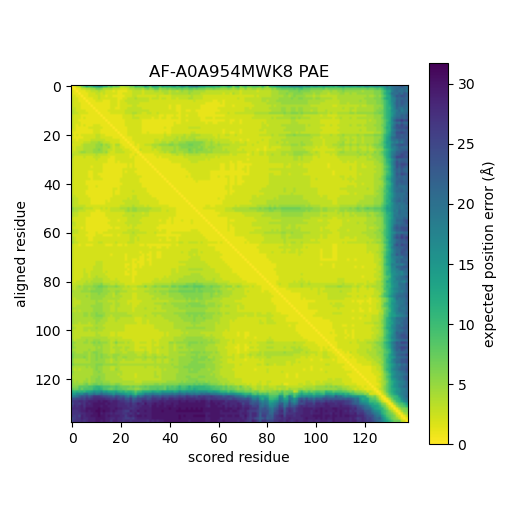00 92.88 80 TYR A O 1
ATOM 610 N N . TYR A 1 81 ? 16.292 1.869 -9.819 1.00 91.19 81 TYR A N 1
ATOM 611 C CA . TYR A 1 81 ? 17.613 2.235 -9.303 1.00 91.19 81 TYR A CA 1
ATOM 612 C C . TYR A 1 81 ? 18.697 1.205 -9.645 1.00 91.19 81 TYR A C 1
ATOM 614 O O . TYR A 1 81 ? 19.862 1.578 -9.758 1.00 91.19 81 TYR A O 1
ATOM 622 N N . GLU A 1 82 ? 18.316 -0.048 -9.886 1.00 90.69 82 GLU A N 1
ATOM 623 C CA . GLU A 1 82 ? 19.189 -1.122 -10.383 1.00 90.69 82 GLU A CA 1
ATOM 624 C C . GLU A 1 82 ? 19.407 -1.059 -11.910 1.00 90.69 82 GLU A C 1
ATOM 626 O O . GLU A 1 82 ? 20.123 -1.872 -12.487 1.00 90.69 82 GLU A O 1
ATOM 631 N N . GLY A 1 83 ? 18.859 -0.043 -12.588 1.00 90.56 83 GLY A N 1
ATOM 632 C CA . GLY A 1 83 ? 19.130 0.230 -14.001 1.00 90.56 83 GLY A CA 1
ATOM 633 C C . GLY A 1 83 ? 18.096 -0.342 -14.972 1.00 90.56 83 GLY A C 1
ATOM 634 O O . GLY A 1 83 ? 18.362 -0.409 -16.184 1.00 90.56 83 GLY A O 1
ATOM 635 N N . LEU A 1 84 ? 16.908 -0.718 -14.481 1.00 92.56 84 LEU A N 1
ATOM 636 C CA . LEU A 1 84 ? 15.789 -1.136 -15.320 1.00 92.56 84 LEU A CA 1
ATOM 637 C C . LEU A 1 84 ? 15.494 -0.084 -16.396 1.00 92.56 84 LEU A C 1
ATOM 639 O O . LEU A 1 84 ? 15.237 1.091 -16.136 1.00 92.56 84 LEU A O 1
ATOM 643 N N . SER A 1 85 ? 15.447 -0.547 -17.642 1.00 93.25 85 SER A N 1
ATOM 644 C CA . SER A 1 85 ? 14.937 0.229 -18.766 1.00 93.25 85 SER A CA 1
ATOM 645 C C . SER A 1 85 ? 13.643 -0.398 -19.256 1.00 93.25 85 SER A C 1
ATOM 647 O O . SER A 1 85 ? 13.680 -1.423 -19.935 1.00 93.25 85 SER A O 1
ATOM 649 N N . PHE A 1 86 ? 12.505 0.251 -18.991 1.00 92.56 86 PHE A N 1
ATOM 650 C CA . PHE A 1 86 ? 11.202 -0.207 -19.488 1.00 92.56 86 PHE A CA 1
ATOM 651 C C . PHE A 1 86 ? 11.191 -0.402 -21.006 1.00 92.56 86 PHE A C 1
ATOM 653 O O . PHE A 1 86 ? 10.599 -1.355 -21.497 1.00 92.56 86 PHE A O 1
ATOM 660 N N . GLY A 1 87 ? 11.891 0.448 -21.763 1.00 93.81 87 GLY A N 1
ATOM 661 C CA . GLY A 1 87 ? 11.999 0.299 -23.215 1.00 93.81 87 GLY A CA 1
ATOM 662 C C . GLY A 1 87 ? 12.683 -1.008 -23.629 1.00 93.81 87 GLY A C 1
ATOM 663 O O . GLY A 1 87 ? 12.171 -1.719 -24.493 1.00 93.81 87 GLY A O 1
ATOM 664 N N . ARG A 1 88 ? 13.814 -1.358 -22.997 1.00 94.81 88 ARG A N 1
ATOM 665 C CA . ARG A 1 88 ? 14.507 -2.633 -23.263 1.00 94.81 88 ARG A CA 1
ATOM 666 C C . ARG A 1 88 ? 13.701 -3.827 -22.753 1.00 94.81 88 ARG A C 1
ATOM 668 O O . ARG A 1 88 ? 13.581 -4.815 -23.471 1.00 94.81 88 ARG A O 1
ATOM 675 N N . PHE A 1 89 ? 13.120 -3.702 -21.565 1.00 95.31 89 PHE A N 1
ATOM 676 C CA . PHE A 1 89 ? 12.303 -4.738 -20.948 1.00 95.31 89 PHE A CA 1
ATOM 677 C C . PHE A 1 89 ? 11.074 -5.075 -21.801 1.00 95.31 89 PHE A C 1
ATOM 679 O O . PHE A 1 89 ? 10.898 -6.221 -22.199 1.00 95.31 89 PHE A O 1
ATOM 686 N N . ILE A 1 90 ? 10.283 -4.070 -22.191 1.00 96.56 90 ILE A N 1
ATOM 687 C CA . ILE A 1 90 ? 9.091 -4.248 -23.036 1.00 96.56 90 ILE A CA 1
ATOM 688 C C . ILE A 1 90 ? 9.474 -4.766 -24.426 1.00 96.56 90 ILE A C 1
ATOM 690 O O . ILE A 1 90 ? 8.739 -5.557 -25.009 1.00 96.56 90 ILE A O 1
ATOM 694 N N . LYS A 1 91 ? 10.627 -4.360 -24.972 1.00 96.06 91 LYS A N 1
ATOM 695 C CA . LYS A 1 91 ? 11.113 -4.903 -26.249 1.00 96.06 91 LYS A CA 1
ATOM 696 C C . LYS A 1 91 ? 11.398 -6.407 -26.160 1.00 96.06 91 LYS A C 1
ATOM 698 O O . LYS A 1 91 ? 11.162 -7.109 -27.139 1.00 96.06 91 LYS A O 1
ATOM 703 N N . LYS A 1 92 ? 11.907 -6.888 -25.021 1.00 95.62 92 LYS A N 1
ATOM 704 C CA . LYS A 1 92 ? 12.187 -8.311 -24.788 1.00 95.62 92 LYS A CA 1
ATOM 705 C C . LYS A 1 92 ? 10.919 -9.101 -24.448 1.00 95.62 92 LYS A C 1
ATOM 707 O O . LYS A 1 92 ? 10.724 -10.187 -24.981 1.00 95.62 92 LYS A O 1
ATOM 712 N N . TYR A 1 93 ? 10.048 -8.533 -23.617 1.00 96.12 93 TYR A N 1
ATOM 713 C CA . TYR A 1 93 ? 8.828 -9.166 -23.114 1.00 96.12 93 TYR A CA 1
ATOM 714 C C . TYR A 1 93 ? 7.578 -8.355 -23.498 1.00 96.12 93 TYR A C 1
ATOM 716 O O . TYR A 1 93 ? 6.930 -7.760 -22.633 1.00 96.12 93 TYR A O 1
ATOM 724 N N . PRO A 1 94 ? 7.206 -8.294 -24.790 1.00 96.62 94 PRO A N 1
ATOM 725 C CA . PRO A 1 94 ? 6.152 -7.398 -25.275 1.00 96.62 94 PRO A CA 1
ATOM 726 C C . PRO A 1 94 ? 4.770 -7.668 -24.664 1.00 96.62 94 PRO A C 1
ATOM 728 O O . PRO A 1 94 ? 3.973 -6.737 -24.534 1.00 96.62 94 PRO A O 1
ATOM 731 N N . HIS A 1 95 ? 4.488 -8.905 -24.239 1.00 95.81 95 HIS A N 1
ATOM 732 C CA . HIS A 1 95 ? 3.238 -9.285 -23.566 1.00 95.81 95 HIS A CA 1
ATOM 733 C C . HIS A 1 95 ? 3.069 -8.639 -22.185 1.00 95.81 95 HIS A C 1
ATOM 735 O O . HIS A 1 95 ? 1.941 -8.455 -21.737 1.00 95.81 95 HIS A O 1
ATOM 741 N N . THR A 1 96 ? 4.158 -8.229 -21.530 1.00 96.00 96 THR A N 1
ATOM 742 C CA . THR A 1 96 ? 4.110 -7.606 -20.194 1.00 96.00 96 THR A CA 1
ATOM 743 C C . THR A 1 96 ? 3.747 -6.120 -20.231 1.00 96.00 96 THR A C 1
ATOM 745 O O . THR A 1 96 ? 3.480 -5.531 -19.187 1.00 96.00 96 THR A O 1
ATOM 748 N N . LYS A 1 97 ? 3.682 -5.492 -21.418 1.00 96.00 97 LYS A N 1
ATOM 749 C CA . LYS A 1 97 ? 3.413 -4.049 -21.564 1.00 96.00 97 LYS A CA 1
ATOM 750 C C . LYS A 1 97 ? 2.132 -3.605 -20.849 1.00 96.00 97 LYS A C 1
ATOM 752 O O . LYS A 1 97 ? 2.133 -2.561 -20.198 1.00 96.00 97 LYS A O 1
ATOM 757 N N . GLY A 1 98 ? 1.056 -4.382 -20.987 1.00 96.69 98 GLY A N 1
ATOM 758 C CA . GLY A 1 98 ? -0.214 -4.109 -20.308 1.00 96.69 98 GLY A CA 1
ATOM 759 C C . GLY A 1 98 ? -0.054 -4.159 -18.791 1.00 96.69 98 GLY A C 1
ATOM 760 O O . GLY A 1 98 ? -0.387 -3.202 -18.110 1.00 96.69 98 GLY A O 1
ATOM 761 N N . LEU A 1 99 ? 0.584 -5.214 -18.285 1.00 96.06 99 LEU A N 1
ATOM 762 C CA . LEU A 1 99 ? 0.779 -5.431 -16.852 1.00 96.06 99 LEU A CA 1
ATOM 763 C C . LEU A 1 99 ? 1.711 -4.396 -16.199 1.00 96.06 99 LEU A C 1
ATOM 765 O O . LEU A 1 99 ? 1.467 -3.969 -15.076 1.00 96.06 99 LEU A O 1
ATOM 769 N N . ILE A 1 100 ? 2.753 -3.934 -16.901 1.00 95.00 100 ILE A N 1
ATOM 770 C CA . ILE A 1 100 ? 3.559 -2.793 -16.432 1.00 95.00 100 ILE A CA 1
ATOM 771 C C . ILE A 1 100 ? 2.707 -1.533 -16.360 1.00 95.00 100 ILE A C 1
ATOM 773 O O . ILE A 1 100 ? 2.842 -0.756 -15.420 1.00 95.00 100 ILE A O 1
ATOM 777 N N . THR A 1 101 ? 1.857 -1.307 -17.362 1.00 95.38 101 THR A N 1
ATOM 778 C CA . THR A 1 101 ? 0.974 -0.139 -17.361 1.00 95.38 101 THR A CA 1
ATOM 779 C C . THR A 1 101 ? 0.039 -0.202 -16.159 1.00 95.38 101 THR A C 1
ATOM 781 O O . THR A 1 101 ? -0.035 0.782 -15.433 1.00 95.38 101 THR A O 1
ATOM 784 N N . ASP A 1 102 ? -0.573 -1.361 -15.901 1.00 95.81 102 ASP A N 1
ATOM 785 C CA . ASP A 1 102 ? -1.413 -1.630 -14.728 1.00 95.81 102 ASP A CA 1
ATOM 786 C C . ASP A 1 102 ? -0.673 -1.287 -13.420 1.00 95.81 102 ASP A C 1
ATOM 788 O O . ASP A 1 102 ? -1.171 -0.503 -12.609 1.00 95.81 102 ASP A O 1
ATOM 792 N N . LEU A 1 103 ? 0.568 -1.758 -13.254 1.00 95.19 103 LEU A N 1
ATOM 793 C CA . LEU A 1 103 ? 1.398 -1.416 -12.093 1.00 95.19 103 LEU A CA 1
ATOM 794 C C . LEU A 1 103 ? 1.641 0.099 -11.961 1.00 95.19 103 LEU A C 1
ATOM 796 O O . LEU A 1 103 ? 1.509 0.654 -10.870 1.00 95.19 103 LEU A O 1
ATOM 800 N N . LEU A 1 104 ? 1.990 0.777 -13.058 1.00 94.12 104 LEU A N 1
ATOM 801 C CA . LEU A 1 104 ? 2.318 2.209 -13.059 1.00 94.12 104 LEU A CA 1
ATOM 802 C C . LEU A 1 104 ? 1.099 3.108 -12.816 1.00 94.12 104 LEU A C 1
ATOM 804 O O . LEU A 1 104 ? 1.256 4.199 -12.273 1.00 94.12 104 LEU A O 1
ATOM 808 N N . ILE A 1 105 ? -0.104 2.670 -13.197 1.00 93.88 105 ILE A N 1
ATOM 809 C CA . ILE A 1 105 ? -1.348 3.406 -12.918 1.00 93.88 105 ILE A CA 1
ATOM 810 C C . ILE A 1 105 ? -1.944 3.071 -11.547 1.00 93.88 105 ILE A C 1
ATOM 812 O O . ILE A 1 105 ? -2.948 3.670 -11.163 1.00 93.88 105 ILE A O 1
ATOM 816 N N . GLY A 1 106 ? -1.338 2.141 -10.803 1.00 92.06 106 GLY A N 1
ATOM 817 C CA . GLY A 1 106 ? -1.759 1.818 -9.446 1.00 92.06 106 GLY A CA 1
ATOM 818 C C . GLY A 1 106 ? -2.673 0.604 -9.293 1.00 92.06 106 GLY A C 1
ATOM 819 O O . GLY A 1 106 ? -3.202 0.394 -8.199 1.00 92.06 106 GLY A O 1
ATOM 820 N N . ASP A 1 107 ? -2.838 -0.213 -10.334 1.00 94.00 107 ASP A N 1
ATOM 821 C CA . ASP A 1 107 ? -3.529 -1.507 -10.264 1.00 94.00 107 ASP A CA 1
ATOM 822 C C . ASP A 1 107 ? -2.613 -2.567 -9.620 1.00 94.00 107 ASP A C 1
ATOM 824 O O . ASP A 1 107 ? -2.124 -3.508 -10.242 1.00 94.00 107 ASP A O 1
ATOM 828 N N . LEU A 1 108 ? -2.296 -2.333 -8.344 1.00 93.88 108 LEU A N 1
ATOM 829 C CA . LEU A 1 108 ? -1.283 -3.063 -7.577 1.00 93.88 108 LEU A CA 1
ATOM 830 C C . LEU A 1 108 ? -1.839 -4.270 -6.828 1.00 93.88 108 LEU A C 1
ATOM 832 O O . LEU A 1 108 ? -1.065 -4.989 -6.207 1.00 93.88 108 LEU A O 1
ATOM 836 N N . PHE A 1 109 ? -3.156 -4.461 -6.793 1.00 93.31 109 PHE A N 1
ATOM 837 C CA . PHE A 1 109 ? -3.816 -5.384 -5.859 1.00 93.31 109 PHE A CA 1
ATOM 838 C C . PHE A 1 109 ? -4.388 -6.632 -6.541 1.00 93.31 109 PHE A C 1
ATOM 840 O O . PHE A 1 109 ? -5.102 -7.394 -5.901 1.00 93.31 109 PHE A O 1
ATOM 847 N N . GLU A 1 110 ? -4.029 -6.861 -7.805 1.00 92.81 110 GLU A N 1
ATOM 848 C CA . GLU A 1 110 ? -4.460 -8.002 -8.615 1.00 92.81 110 GLU A CA 1
ATOM 849 C C . GLU A 1 110 ? -3.295 -8.966 -8.875 1.00 92.81 110 GLU A C 1
ATOM 851 O O . GLU A 1 110 ? -2.210 -8.542 -9.260 1.00 92.81 110 GLU A O 1
ATOM 856 N 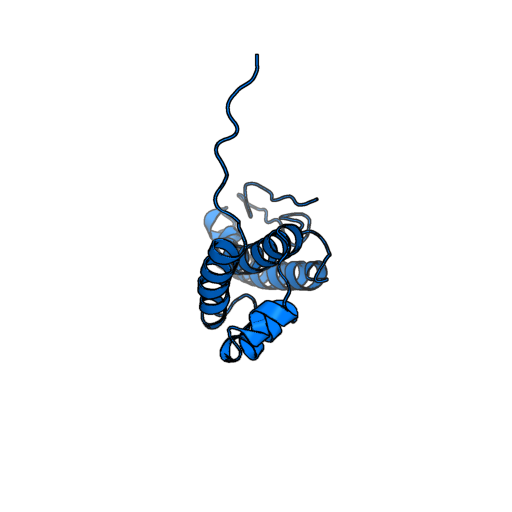N . ASP A 1 111 ? -3.499 -10.274 -8.745 1.00 93.19 111 ASP A N 1
ATOM 857 C CA . ASP A 1 111 ? -2.397 -11.251 -8.862 1.00 93.19 111 ASP A CA 1
ATOM 858 C C . ASP A 1 111 ? -1.840 -11.386 -10.288 1.00 93.19 111 ASP A C 1
ATOM 860 O O . ASP A 1 111 ? -0.704 -11.812 -10.491 1.00 93.19 111 ASP A O 1
ATOM 864 N N . LYS A 1 112 ? -2.593 -10.940 -11.304 1.00 92.31 112 LYS A N 1
ATOM 865 C CA . LYS A 1 112 ? -2.139 -10.927 -12.709 1.00 92.31 112 LYS A CA 1
ATOM 866 C C . LYS A 1 112 ? -0.810 -10.181 -12.899 1.00 92.31 112 LYS A C 1
ATOM 868 O O . LYS A 1 112 ? -0.045 -10.527 -13.804 1.00 92.31 112 LYS A O 1
ATOM 873 N N . VAL A 1 113 ? -0.533 -9.161 -12.075 1.00 93.25 113 VAL A N 1
ATOM 874 C CA . VAL A 1 113 ? 0.678 -8.340 -12.212 1.00 93.25 113 VAL A CA 1
ATOM 875 C C . VAL A 1 113 ? 1.930 -9.030 -11.671 1.00 93.25 113 VAL A C 1
ATOM 877 O O . VAL A 1 113 ? 3.032 -8.599 -12.003 1.00 93.25 113 VAL A O 1
ATOM 880 N N . ASP A 1 114 ? 1.794 -10.130 -10.922 1.00 93.69 114 ASP A N 1
ATOM 881 C CA . ASP A 1 114 ? 2.942 -10.833 -10.335 1.00 93.69 114 ASP A CA 1
ATOM 882 C C . ASP A 1 114 ? 3.876 -11.421 -11.393 1.00 93.69 114 ASP A C 1
ATOM 884 O O . ASP A 1 114 ? 5.097 -11.388 -11.239 1.00 93.69 114 ASP A O 1
ATOM 888 N N . SER A 1 115 ? 3.314 -11.845 -12.526 1.00 93.00 115 SER A N 1
ATOM 889 C CA . SER A 1 115 ? 4.096 -12.357 -13.654 1.00 93.00 115 SER A CA 1
ATOM 890 C C . SER A 1 115 ? 5.108 -11.341 -14.199 1.00 93.00 115 SER A C 1
ATOM 892 O O . SER A 1 115 ? 6.141 -11.744 -14.725 1.00 93.00 115 SER A O 1
ATOM 894 N N . VAL A 1 116 ? 4.889 -10.024 -14.050 1.00 94.50 116 VAL A N 1
ATOM 895 C CA . VAL A 1 116 ? 5.875 -9.001 -14.465 1.00 94.50 116 VAL A CA 1
ATOM 896 C C . VAL A 1 116 ? 7.187 -9.183 -13.719 1.00 94.50 116 VAL A C 1
ATOM 898 O O . VAL A 1 116 ? 8.258 -9.039 -14.305 1.00 94.50 116 VAL A O 1
ATOM 901 N N . PHE A 1 117 ? 7.104 -9.517 -12.436 1.00 94.00 117 PHE A N 1
ATOM 902 C CA . PHE A 1 117 ? 8.264 -9.603 -11.574 1.00 94.00 117 PHE A CA 1
ATOM 903 C C . PHE A 1 117 ? 9.125 -10.839 -11.839 1.00 94.00 117 PHE A C 1
ATOM 905 O O . PHE A 1 117 ? 10.342 -10.757 -11.716 1.00 94.00 117 PHE A O 1
ATOM 912 N N . GLU A 1 118 ? 8.525 -11.944 -12.285 1.00 92.94 118 GLU A N 1
ATOM 913 C CA . GLU A 1 118 ? 9.274 -13.117 -12.758 1.00 92.94 118 GLU A CA 1
ATOM 914 C C . GLU A 1 118 ? 10.158 -12.752 -13.960 1.00 92.94 118 GLU A C 1
ATOM 916 O O . GLU A 1 118 ? 11.348 -13.063 -13.998 1.00 92.94 118 GLU A O 1
ATOM 921 N N . HIS A 1 119 ? 9.601 -12.003 -14.915 1.00 94.06 119 HIS A N 1
ATOM 922 C CA . HIS A 1 119 ? 10.343 -11.544 -16.089 1.00 94.06 119 HIS A CA 1
ATOM 923 C C . HIS A 1 119 ? 11.386 -10.472 -15.730 1.00 94.06 119 HIS A C 1
ATOM 925 O O . HIS A 1 119 ? 12.417 -10.383 -16.398 1.00 94.06 119 HIS A O 1
ATOM 931 N N . LEU A 1 120 ? 11.138 -9.644 -14.705 1.00 93.19 120 LEU A N 1
ATOM 932 C CA . LEU A 1 120 ? 12.125 -8.681 -14.196 1.00 93.19 120 LEU A CA 1
ATOM 933 C C . LEU A 1 120 ? 13.341 -9.401 -13.604 1.00 93.19 120 LEU A C 1
ATOM 935 O O . LEU A 1 120 ? 14.463 -9.062 -13.973 1.00 93.19 120 LEU A O 1
ATOM 939 N N . ASP A 1 121 ? 13.133 -10.453 -12.807 1.00 93.25 121 ASP A N 1
ATOM 940 C CA . ASP A 1 121 ? 14.228 -11.261 -12.252 1.00 93.25 121 ASP A CA 1
ATOM 941 C C . ASP A 1 121 ? 15.096 -11.894 -13.346 1.00 93.25 121 ASP A C 1
ATOM 943 O O . ASP A 1 121 ? 16.325 -11.921 -13.251 1.00 93.25 121 ASP A O 1
ATOM 947 N N . GLU A 1 122 ? 14.473 -12.413 -14.405 1.00 91.69 122 GLU A N 1
ATOM 948 C CA . GLU A 1 122 ? 15.197 -12.922 -15.573 1.00 91.69 122 GLU A CA 1
ATOM 949 C C . GLU A 1 122 ? 15.957 -11.814 -16.307 1.00 91.69 122 GLU A C 1
ATOM 951 O O . GLU A 1 122 ? 17.109 -11.998 -16.703 1.00 91.69 122 GLU A O 1
ATOM 956 N N . PHE A 1 123 ? 15.322 -10.652 -16.484 1.00 90.88 123 PHE A N 1
ATOM 957 C CA . PHE A 1 123 ? 15.928 -9.511 -17.157 1.00 90.88 123 PHE A CA 1
ATOM 958 C C . PHE A 1 123 ? 17.162 -9.002 -16.411 1.00 90.88 123 PHE A C 1
ATOM 960 O O . PHE A 1 123 ? 18.168 -8.699 -17.049 1.00 90.88 123 PHE A O 1
ATOM 967 N N . GLN A 1 124 ? 17.114 -8.915 -15.082 1.00 85.25 124 GLN A N 1
ATOM 968 C CA . GLN A 1 124 ? 18.248 -8.457 -14.283 1.00 85.25 124 GLN A CA 1
ATOM 969 C C . GLN A 1 124 ? 19.435 -9.419 -14.354 1.00 85.25 124 GLN A C 1
ATOM 971 O O . GLN A 1 124 ? 20.549 -8.983 -14.638 1.00 85.25 124 GLN A O 1
ATOM 976 N N . LYS A 1 125 ? 19.200 -10.731 -14.206 1.00 86.25 125 LYS A N 1
ATOM 977 C CA . LYS A 1 125 ? 20.260 -11.760 -14.258 1.00 86.25 125 LYS A CA 1
ATOM 978 C C . LYS A 1 125 ? 21.084 -11.732 -15.545 1.00 86.25 125 LYS A C 1
ATOM 980 O O . LYS A 1 125 ? 22.250 -12.106 -15.529 1.00 86.25 125 LYS A O 1
ATOM 985 N N . GLU A 1 126 ? 20.482 -11.333 -16.660 1.00 79.62 126 GLU A N 1
ATOM 986 C CA . GLU A 1 126 ? 21.175 -11.225 -17.947 1.00 79.62 126 GLU A CA 1
ATOM 987 C C . GLU A 1 126 ? 21.933 -9.904 -18.133 1.00 79.62 126 GLU A C 1
ATOM 989 O O . GLU A 1 126 ? 22.849 -9.836 -18.953 1.00 79.62 126 GLU A O 1
ATOM 994 N N . ASN A 1 127 ? 21.530 -8.848 -17.422 1.00 71.00 127 ASN A N 1
ATOM 995 C CA . ASN A 1 127 ? 22.152 -7.527 -17.512 1.00 71.00 127 ASN A CA 1
ATOM 996 C C . ASN A 1 127 ? 23.241 -7.304 -16.449 1.00 71.00 127 ASN A C 1
ATOM 998 O O . ASN A 1 127 ? 24.037 -6.379 -16.610 1.00 71.00 127 ASN A O 1
ATOM 1002 N N . ASP A 1 128 ? 23.317 -8.156 -15.425 1.00 63.34 128 ASP A N 1
ATOM 1003 C CA . ASP A 1 128 ? 24.467 -8.239 -14.528 1.00 63.34 128 ASP A CA 1
ATOM 1004 C C . ASP A 1 128 ? 25.612 -9.013 -15.210 1.00 63.34 128 ASP A C 1
ATOM 1006 O O . ASP A 1 128 ? 25.471 -10.206 -15.502 1.00 63.34 128 ASP A O 1
ATOM 1010 N N . PRO A 1 129 ? 26.775 -8.390 -15.489 1.00 48.03 129 PRO A N 1
ATOM 1011 C CA . PRO A 1 129 ? 27.939 -9.149 -15.924 1.00 48.03 129 PRO A CA 1
ATOM 1012 C C . PRO A 1 129 ? 28.354 -10.125 -14.808 1.00 48.03 129 PRO A C 1
ATOM 1014 O O . PRO A 1 129 ? 28.218 -9.790 -13.627 1.00 48.03 129 PRO A O 1
ATOM 1017 N N . PRO A 1 130 ? 28.907 -11.313 -15.129 1.00 47.25 130 PRO A N 1
ATOM 1018 C CA . PRO A 1 130 ? 29.495 -12.165 -14.104 1.00 47.25 130 PRO A CA 1
ATOM 1019 C C . PRO A 1 130 ? 30.522 -11.335 -13.336 1.00 47.25 130 PRO A C 1
ATOM 1021 O O . PRO A 1 130 ? 31.416 -10.752 -13.952 1.00 47.25 130 PRO A O 1
ATOM 1024 N N . GLN A 1 131 ? 30.381 -11.258 -12.009 1.00 49.25 131 GLN A N 1
ATOM 1025 C CA . GLN A 1 131 ? 31.388 -10.648 -11.146 1.00 49.25 131 GLN A CA 1
ATOM 1026 C C . GLN A 1 131 ? 32.726 -11.329 -11.447 1.00 49.25 131 GLN A C 1
ATOM 1028 O O . GLN A 1 131 ? 32.989 -12.445 -10.998 1.00 49.25 131 GLN A O 1
ATOM 1033 N N . THR A 1 132 ? 33.584 -10.682 -12.238 1.00 41.72 132 THR A N 1
ATOM 1034 C CA . THR A 1 132 ? 34.999 -11.030 -12.281 1.00 41.72 132 THR A CA 1
ATOM 1035 C C . THR A 1 132 ? 35.487 -10.910 -10.854 1.00 41.72 132 THR A C 1
ATOM 1037 O O . THR A 1 132 ? 35.429 -9.821 -10.284 1.00 41.72 132 THR A O 1
ATOM 1040 N N . ALA A 1 133 ? 35.896 -12.046 -10.287 1.00 45.00 133 ALA A N 1
ATOM 1041 C CA . ALA A 1 133 ? 36.514 -12.147 -8.981 1.00 45.00 133 ALA A CA 1
ATOM 1042 C C . ALA A 1 133 ? 37.475 -10.969 -8.787 1.00 45.00 133 ALA A C 1
ATOM 1044 O O . ALA A 1 133 ? 38.528 -10.907 -9.425 1.00 45.00 133 ALA A O 1
ATOM 1045 N N . MET A 1 134 ? 37.087 -10.014 -7.941 1.00 38.06 134 MET A N 1
ATOM 1046 C CA . MET A 1 134 ? 38.035 -9.053 -7.409 1.00 38.06 134 MET A CA 1
ATOM 1047 C C . MET A 1 134 ? 38.961 -9.861 -6.514 1.00 38.06 134 MET A C 1
ATOM 1049 O O . MET A 1 134 ? 38.619 -10.227 -5.395 1.00 38.06 134 MET A O 1
ATOM 1053 N N . THR A 1 135 ? 40.114 -10.213 -7.071 1.00 45.81 135 THR A N 1
ATOM 1054 C CA . THR A 1 135 ? 41.299 -10.567 -6.306 1.00 45.81 135 THR A CA 1
ATOM 1055 C C . THR A 1 135 ? 41.523 -9.486 -5.260 1.00 45.81 135 THR A C 1
ATOM 1057 O O . THR A 1 135 ? 41.666 -8.320 -5.632 1.00 45.81 135 THR A O 1
ATOM 1060 N N . ASP A 1 136 ? 41.557 -9.883 -3.989 1.00 40.78 136 ASP A N 1
ATOM 1061 C CA . ASP A 1 136 ? 42.029 -9.049 -2.885 1.00 40.78 136 ASP A CA 1
ATOM 1062 C 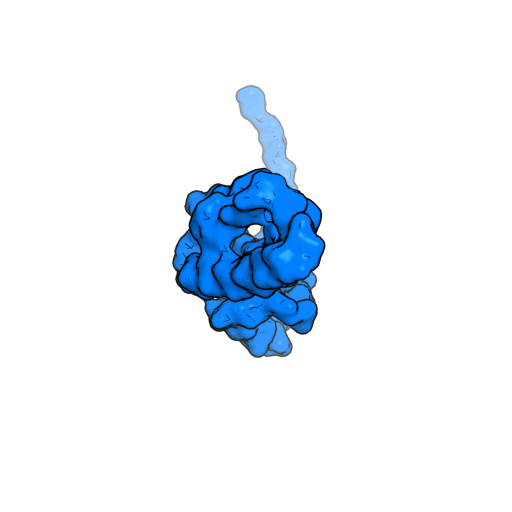C . ASP A 1 136 ? 43.334 -8.337 -3.259 1.00 40.78 136 ASP A C 1
ATOM 1064 O O . A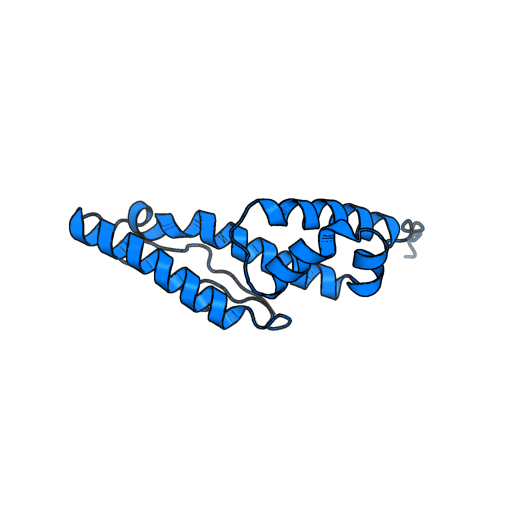SP A 1 136 ? 44.271 -8.968 -3.769 1.00 40.78 136 ASP A O 1
ATOM 1068 N N . PRO A 1 137 ? 43.457 -7.054 -2.897 1.00 42.59 137 PRO A N 1
ATOM 1069 C CA . PRO A 1 137 ? 44.757 -6.549 -2.508 1.00 42.59 137 PRO A CA 1
ATOM 1070 C C . PRO A 1 137 ? 44.677 -5.782 -1.181 1.00 42.59 137 PRO A C 1
ATOM 1072 O O . PRO A 1 137 ? 44.171 -4.667 -1.138 1.00 42.59 137 PRO A O 1
ATOM 1075 N N . LYS A 1 138 ? 45.268 -6.426 -0.164 1.00 38.06 138 LYS A N 1
ATOM 1076 C CA . LYS A 1 138 ? 45.961 -5.909 1.036 1.00 38.06 138 LYS A CA 1
ATOM 1077 C C . LYS A 1 138 ? 45.317 -4.809 1.880 1.00 38.06 138 LYS A C 1
ATOM 1079 O O . LYS A 1 138 ? 45.311 -3.641 1.442 1.00 38.06 138 LYS A O 1
#

Foldseek 3Di:
DKDADPAQFAQQDGAAQVSGMDADCPLPCRVVRRVLRVVLLVVLVVVCVVVVHRGSVSSRPSPPLSVQLVVLLNVVVVLVVLPDDPVVLCVVVVVCPVLVVCNSVRVRRDCVNVVSVVSSVVVSVVVDDPPPPPDDDD

Radius of gyration: 18.87 Å; Cα contacts (8 Å, |Δi|>4): 136; chains: 1; bounding box: 66×23×47 Å